Protein AF-A0A954UUS6-F1 (afdb_monomer_lite)

pLDDT: mean 92.49, std 10.83, range [36.19, 98.56]

Radius of gyration: 13.22 Å; chains: 1; bounding box: 35×24×36 Å

Secondary structure (DSSP, 8-state):
-----EEEEEEEESSSSEE--SS-HHHHHHHHHTSTTEEE-TTSEEEEESSSEEEEEEEE-SSSEEEEEEEEE--HHHHHHHHHHH-SSGGG-EEEETTTTEEEEHHHHHHHHHTS--

Structure (mmCIF, N/CA/C/O backbone):
data_AF-A0A954UUS6-F1
#
_entry.id   AF-A0A954UUS6-F1
#
loop_
_atom_site.group_PDB
_atom_site.id
_atom_site.type_symbol
_atom_site.label_atom_id
_atom_site.label_alt_id
_atom_site.label_comp_id
_atom_site.label_asym_id
_atom_site.label_entity_id
_atom_site.label_seq_id
_atom_site.pdbx_PDB_ins_code
_atom_site.Cartn_x
_atom_site.Cartn_y
_atom_site.Cartn_z
_atom_site.occupancy
_atom_site.B_iso_or_equiv
_atom_site.auth_seq_id
_atom_site.auth_comp_id
_atom_site.auth_asym_id
_atom_site.auth_atom_id
_atom_site.pdbx_PDB_model_num
ATOM 1 N N . MET A 1 1 ? 19.745 4.415 -17.055 1.00 37.09 1 MET A N 1
ATOM 2 C CA . MET A 1 1 ? 18.406 5.019 -17.198 1.00 37.09 1 MET A CA 1
ATOM 3 C C . MET A 1 1 ? 17.927 5.381 -15.809 1.00 37.09 1 MET A C 1
ATOM 5 O O . MET A 1 1 ? 17.843 4.502 -14.965 1.00 37.09 1 MET A O 1
ATOM 9 N N . THR A 1 2 ? 17.745 6.665 -15.520 1.00 36.19 2 THR A N 1
ATOM 10 C CA . THR A 1 2 ? 17.162 7.111 -14.250 1.00 36.19 2 THR A CA 1
ATOM 11 C C . THR A 1 2 ? 15.685 6.745 -14.269 1.00 36.19 2 THR A C 1
ATOM 13 O O . THR A 1 2 ? 14.901 7.442 -14.906 1.00 36.19 2 THR A O 1
ATOM 16 N N . SER A 1 3 ? 15.314 5.636 -13.627 1.00 47.34 3 SER A N 1
ATOM 17 C CA . SER A 1 3 ? 13.914 5.387 -13.286 1.00 47.34 3 SER A CA 1
ATOM 18 C C . SER A 1 3 ? 13.443 6.585 -12.470 1.00 47.34 3 SER A C 1
ATOM 20 O O . SER A 1 3 ? 13.972 6.841 -11.387 1.00 47.34 3 SER A O 1
ATOM 22 N N . THR A 1 4 ? 12.516 7.372 -13.009 1.00 62.72 4 THR A N 1
ATOM 23 C CA . THR A 1 4 ? 11.870 8.443 -12.254 1.00 62.72 4 THR A CA 1
ATOM 24 C C . THR A 1 4 ? 11.208 7.796 -11.043 1.00 62.72 4 THR A C 1
ATOM 26 O O . THR A 1 4 ? 10.338 6.947 -11.203 1.00 62.72 4 THR A O 1
ATOM 29 N N . GLY A 1 5 ? 11.663 8.138 -9.835 1.00 84.25 5 GLY A N 1
ATOM 30 C CA . GLY A 1 5 ? 11.063 7.606 -8.614 1.00 84.25 5 GLY A CA 1
ATOM 31 C C . GLY A 1 5 ? 9.581 7.973 -8.548 1.00 84.25 5 GLY A C 1
ATOM 32 O O . GLY A 1 5 ? 9.223 9.140 -8.717 1.00 84.25 5 GLY A O 1
ATOM 33 N N . MET A 1 6 ? 8.736 6.977 -8.320 1.00 92.56 6 MET A N 1
ATOM 34 C CA . MET A 1 6 ? 7.323 7.120 -8.014 1.00 92.56 6 MET A CA 1
ATOM 35 C C . MET A 1 6 ? 7.141 7.723 -6.620 1.00 92.56 6 MET A C 1
ATOM 37 O O . MET A 1 6 ? 7.966 7.532 -5.723 1.00 92.56 6 MET A O 1
ATOM 41 N N . HIS A 1 7 ? 6.041 8.449 -6.444 1.00 96.50 7 HIS A N 1
ATOM 42 C CA . HIS A 1 7 ? 5.539 8.893 -5.147 1.00 96.50 7 HIS A CA 1
ATOM 43 C C . HIS A 1 7 ? 4.062 8.538 -5.102 1.00 96.50 7 HIS A C 1
ATOM 45 O O . HIS A 1 7 ? 3.276 9.092 -5.871 1.00 96.50 7 HIS A O 1
ATOM 51 N N . LEU A 1 8 ? 3.726 7.566 -4.264 1.00 97.50 8 LEU A N 1
ATOM 52 C CA . LEU A 1 8 ? 2.409 6.960 -4.188 1.00 97.50 8 LEU A CA 1
ATOM 53 C C . LEU A 1 8 ? 1.811 7.179 -2.801 1.00 97.50 8 LEU A C 1
ATOM 55 O O . LEU A 1 8 ? 2.535 7.182 -1.803 1.00 97.50 8 LEU A O 1
ATOM 59 N N . ARG A 1 9 ? 0.488 7.290 -2.739 1.00 98.19 9 ARG A N 1
ATOM 60 C CA . ARG A 1 9 ? -0.279 7.048 -1.515 1.00 98.19 9 ARG A CA 1
ATOM 61 C C . ARG A 1 9 ? -1.285 5.941 -1.749 1.00 98.19 9 ARG A C 1
ATOM 63 O O . ARG A 1 9 ? -1.931 5.907 -2.793 1.00 98.19 9 ARG A O 1
ATOM 70 N N . ILE A 1 10 ? -1.382 5.033 -0.789 1.00 98.31 10 ILE A N 1
ATOM 71 C CA . ILE A 1 10 ? -2.245 3.857 -0.849 1.00 98.31 10 ILE A CA 1
ATOM 72 C C . ILE A 1 10 ? -3.342 4.010 0.196 1.00 98.31 10 ILE A C 1
ATOM 74 O O . ILE A 1 10 ? -3.060 4.194 1.380 1.00 98.31 10 ILE A O 1
ATOM 78 N N . HIS A 1 11 ? -4.583 3.905 -0.255 1.00 98.25 11 HIS A N 1
ATOM 79 C CA . HIS A 1 11 ? -5.792 4.051 0.543 1.00 98.25 11 HIS A CA 1
ATOM 80 C C . HIS A 1 11 ? -6.673 2.806 0.412 1.00 98.25 11 HIS A C 1
ATOM 82 O O . HIS A 1 11 ? -6.575 2.064 -0.568 1.00 98.25 11 HIS A O 1
ATOM 88 N N . GLY A 1 12 ? -7.580 2.604 1.368 1.00 96.88 12 GLY A N 1
ATOM 89 C CA . GLY A 1 12 ? -8.741 1.750 1.133 1.00 96.88 12 GLY A CA 1
ATOM 90 C C . GLY A 1 12 ? -9.690 2.399 0.120 1.00 96.88 12 GLY A C 1
ATOM 91 O O . GLY A 1 12 ? -9.652 3.619 -0.081 1.00 96.88 12 GLY A O 1
ATOM 92 N N . ASP A 1 13 ? -10.556 1.599 -0.505 1.00 92.00 13 ASP A N 1
ATOM 93 C CA . ASP A 1 13 ? -11.601 2.110 -1.394 1.00 92.00 13 ASP A CA 1
ATOM 94 C C . ASP A 1 13 ? -12.946 2.266 -0.669 1.00 92.00 13 ASP A C 1
ATOM 96 O O . ASP A 1 13 ? -13.616 1.300 -0.304 1.00 92.00 13 ASP A O 1
ATOM 100 N N . GLY A 1 14 ? -13.361 3.517 -0.489 1.00 85.19 14 GLY A N 1
ATOM 101 C CA . GLY A 1 14 ? -14.671 3.912 0.016 1.00 85.19 14 GLY A CA 1
ATOM 102 C C . GLY A 1 14 ? -15.676 4.192 -1.100 1.00 85.19 14 GLY A C 1
ATOM 103 O O . GLY A 1 14 ? -16.367 5.208 -1.028 1.00 85.19 14 GLY A O 1
ATOM 104 N N . GLN A 1 15 ? -15.759 3.325 -2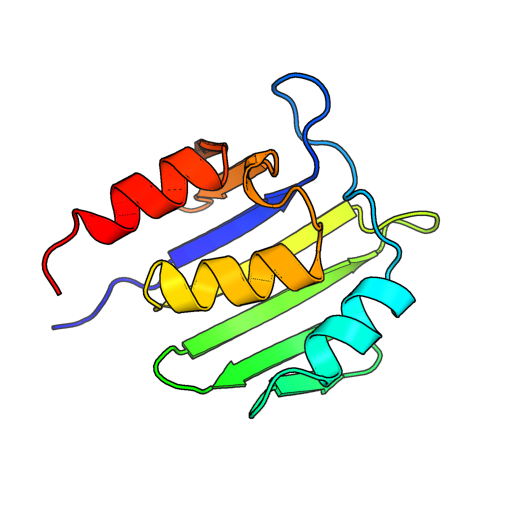.119 1.00 84.94 15 GLN A N 1
ATOM 105 C CA . GLN A 1 15 ? -16.621 3.469 -3.307 1.00 84.94 15 GLN A CA 1
ATOM 106 C C . GLN A 1 15 ? -16.150 4.569 -4.281 1.00 84.94 15 GLN A C 1
ATOM 108 O O . GLN A 1 15 ? -16.860 5.539 -4.566 1.00 84.94 15 GLN A O 1
ATOM 113 N N . GLY A 1 16 ? -14.934 4.423 -4.798 1.00 79.88 16 GLY A N 1
ATOM 114 C CA . GLY A 1 16 ? -14.257 5.369 -5.684 1.00 79.88 16 GLY A CA 1
ATOM 115 C C . GLY A 1 16 ? -13.677 6.585 -4.961 1.00 79.88 16 GLY A C 1
ATOM 116 O O . GLY A 1 16 ? -13.461 7.626 -5.586 1.00 79.88 16 GLY A O 1
ATOM 117 N N . ARG A 1 17 ? -13.477 6.502 -3.640 1.00 89.00 17 ARG A N 1
ATOM 118 C CA . ARG A 1 17 ? -12.948 7.596 -2.809 1.00 89.00 17 ARG A CA 1
ATOM 119 C C . ARG A 1 17 ? -11.933 7.066 -1.798 1.00 89.00 17 ARG A C 1
ATOM 121 O O . ARG A 1 17 ? -12.116 5.950 -1.319 1.00 89.00 17 ARG A O 1
ATOM 128 N N . PRO A 1 18 ? -10.925 7.867 -1.411 1.00 94.94 18 PRO A N 1
ATOM 129 C CA . PRO A 1 18 ? -9.984 7.471 -0.371 1.00 94.94 18 PRO A CA 1
ATOM 130 C C . PRO A 1 18 ? -10.714 7.178 0.940 1.00 94.94 18 PRO A C 1
ATOM 132 O O . PRO A 1 18 ? -11.434 8.033 1.463 1.00 94.94 18 PRO A O 1
ATOM 135 N N . ALA A 1 19 ? -10.500 5.983 1.471 1.00 96.50 19 ALA A N 1
ATOM 136 C CA . ALA A 1 19 ? -10.928 5.568 2.797 1.00 96.50 19 ALA A CA 1
ATOM 137 C C . ALA A 1 19 ? -9.718 5.047 3.591 1.00 96.50 19 ALA A C 1
ATOM 139 O O . ALA A 1 19 ? -8.673 4.755 2.994 1.00 96.50 19 ALA A O 1
ATOM 140 N N . PRO A 1 20 ? -9.831 4.924 4.925 1.00 97.38 20 PRO A N 1
ATOM 141 C CA . PRO A 1 20 ? -8.841 4.194 5.702 1.00 97.38 20 PRO A CA 1
ATOM 142 C C . PRO A 1 20 ? -8.646 2.775 5.157 1.00 97.38 20 PRO A C 1
ATOM 144 O O . PRO A 1 20 ? -9.573 2.165 4.614 1.00 97.38 20 PRO A O 1
ATOM 147 N N . LEU A 1 21 ? -7.428 2.263 5.281 1.00 97.69 21 LEU A N 1
ATOM 148 C CA . LEU A 1 21 ? -7.099 0.889 4.930 1.00 97.69 21 LEU A CA 1
ATOM 149 C C . LEU A 1 21 ? -7.850 -0.092 5.846 1.00 97.69 21 LEU A C 1
ATOM 151 O O . LEU A 1 21 ? -8.146 0.237 6.996 1.00 97.69 21 LEU A O 1
ATOM 155 N N . PRO A 1 22 ? -8.137 -1.314 5.364 1.00 95.50 22 PRO A N 1
ATOM 156 C CA . PRO A 1 22 ? -8.882 -2.310 6.133 1.00 95.50 22 PRO A CA 1
ATOM 157 C C . PRO A 1 22 ? -8.062 -2.963 7.259 1.00 95.50 22 PRO A C 1
ATOM 159 O O . PRO A 1 22 ? -8.580 -3.849 7.931 1.00 95.50 22 PRO A O 1
ATOM 162 N N . CYS A 1 23 ? -6.803 -2.559 7.452 1.00 95.88 23 CYS A N 1
ATOM 163 C CA . CYS A 1 23 ? -5.901 -3.084 8.471 1.00 95.88 23 CYS A CA 1
ATOM 164 C C . CYS A 1 23 ? -5.525 -2.026 9.518 1.00 95.88 23 CYS A C 1
ATOM 166 O O . CYS A 1 23 ? -5.586 -0.809 9.291 1.00 95.88 23 CYS A O 1
ATOM 168 N N . HIS A 1 24 ? -5.111 -2.519 10.681 1.00 97.00 24 HIS A N 1
ATOM 169 C CA . HIS A 1 24 ? -4.548 -1.705 11.754 1.00 97.00 24 HIS A CA 1
ATOM 170 C C . HIS A 1 24 ? -3.042 -1.489 11.563 1.00 97.00 24 HIS A C 1
ATOM 172 O O . HIS A 1 24 ? -2.394 -2.211 10.804 1.00 97.00 24 HIS A O 1
ATOM 178 N N . PHE A 1 25 ? -2.482 -0.518 12.290 1.00 97.50 25 PHE A N 1
ATOM 179 C CA . PHE A 1 25 ? -1.045 -0.245 12.278 1.00 97.50 25 PHE A CA 1
ATOM 180 C C . PHE A 1 25 ? -0.225 -1.498 12.609 1.00 97.50 25 PHE A C 1
ATOM 182 O O . PHE A 1 25 ? 0.599 -1.903 11.795 1.00 97.50 25 PHE A O 1
ATOM 189 N N . ASP A 1 26 ? -0.508 -2.151 13.740 1.00 97.31 26 ASP A N 1
ATOM 190 C CA . ASP A 1 26 ? 0.249 -3.323 14.204 1.00 97.31 26 ASP A CA 1
ATOM 191 C C . ASP A 1 26 ? 0.188 -4.487 13.202 1.00 97.31 26 ASP A C 1
ATOM 193 O O . ASP A 1 26 ? 1.187 -5.138 12.919 1.00 97.31 26 ASP A O 1
ATOM 197 N N . GLU A 1 27 ? -0.975 -4.705 12.588 1.00 97.56 27 GLU A N 1
ATOM 198 C CA . GLU A 1 27 ? -1.177 -5.762 11.595 1.00 97.56 27 GLU A CA 1
ATOM 199 C C . GLU A 1 27 ? -0.363 -5.512 10.316 1.00 97.56 27 GLU A C 1
ATOM 201 O O . GLU A 1 27 ? 0.281 -6.424 9.788 1.00 97.56 27 GLU A O 1
ATOM 206 N N . ALA A 1 28 ? -0.372 -4.277 9.807 1.00 98.00 28 ALA A N 1
ATOM 207 C CA . ALA A 1 28 ? 0.442 -3.900 8.657 1.00 98.00 28 ALA A CA 1
ATOM 208 C C . ALA A 1 28 ? 1.938 -3.937 8.996 1.00 98.00 28 ALA A C 1
ATOM 210 O O . ALA A 1 28 ? 2.732 -4.411 8.182 1.00 98.00 28 ALA A O 1
ATOM 211 N N . PHE A 1 29 ? 2.311 -3.482 10.194 1.00 98.38 29 PHE A N 1
ATOM 212 C CA . PHE A 1 29 ? 3.677 -3.511 10.703 1.00 98.38 29 PHE A CA 1
ATOM 213 C C . PHE A 1 29 ? 4.224 -4.940 10.716 1.00 98.38 29 PHE A C 1
ATOM 215 O O . PHE A 1 29 ? 5.233 -5.206 10.067 1.00 98.38 29 PHE A O 1
ATOM 222 N N . GLU A 1 30 ? 3.527 -5.874 11.369 1.00 98.38 30 GLU A N 1
ATOM 223 C CA . GLU A 1 30 ? 3.939 -7.281 11.470 1.00 98.38 30 GLU A CA 1
ATOM 224 C C . GLU A 1 30 ? 4.094 -7.927 10.084 1.00 98.38 30 GLU A C 1
ATOM 226 O O . GLU A 1 30 ? 5.059 -8.648 9.811 1.00 98.38 30 GLU A O 1
ATOM 231 N N . ARG A 1 31 ? 3.165 -7.641 9.164 1.00 98.38 31 ARG A N 1
ATOM 232 C CA . ARG A 1 31 ? 3.217 -8.158 7.787 1.00 98.38 31 ARG A CA 1
ATOM 233 C C . ARG A 1 31 ? 4.363 -7.573 6.974 1.00 98.38 31 ARG A C 1
ATOM 235 O O . ARG A 1 31 ? 4.924 -8.283 6.139 1.00 98.38 31 ARG A O 1
ATOM 242 N N . LEU A 1 32 ? 4.680 -6.294 7.162 1.00 97.81 32 LEU A N 1
ATOM 243 C CA . LEU A 1 32 ? 5.809 -5.649 6.498 1.00 97.81 32 LEU A CA 1
ATOM 244 C C . LEU A 1 32 ? 7.131 -6.156 7.069 1.00 97.81 32 LEU A C 1
ATOM 246 O O . LEU A 1 32 ? 8.010 -6.519 6.290 1.00 97.81 32 LEU A O 1
ATOM 250 N N . GLU A 1 33 ? 7.258 -6.251 8.392 1.00 98.12 33 GLU A N 1
ATOM 251 C CA . GLU A 1 33 ? 8.447 -6.764 9.084 1.00 98.12 33 GLU A CA 1
ATOM 252 C C . GLU A 1 33 ? 8.808 -8.188 8.629 1.00 98.12 33 GLU A C 1
ATOM 254 O O . GLU A 1 33 ? 9.983 -8.531 8.497 1.00 98.12 33 GLU A O 1
ATOM 259 N N . ALA A 1 34 ? 7.804 -9.003 8.295 1.00 97.88 34 ALA A N 1
ATOM 260 C CA . ALA A 1 34 ? 8.002 -10.346 7.759 1.00 97.88 34 ALA A CA 1
ATOM 261 C C . ALA A 1 34 ? 8.581 -10.387 6.326 1.00 97.88 34 ALA A C 1
ATOM 263 O O . ALA A 1 34 ? 9.003 -11.456 5.866 1.00 97.88 34 ALA A O 1
ATOM 264 N N . LEU A 1 35 ? 8.610 -9.270 5.587 1.00 96.56 35 LEU A N 1
ATOM 265 C CA . LEU A 1 35 ? 9.189 -9.235 4.245 1.00 96.56 35 LEU A CA 1
ATOM 266 C C . LEU A 1 35 ? 10.728 -9.302 4.301 1.00 96.56 35 LEU A C 1
ATOM 268 O O . LEU A 1 35 ? 11.376 -8.583 5.064 1.00 96.56 35 LEU A O 1
ATOM 272 N N . PRO A 1 36 ? 11.370 -10.107 3.433 1.00 95.44 36 PRO A N 1
ATOM 273 C CA . PRO A 1 36 ? 12.822 -10.163 3.373 1.00 95.44 36 PRO A CA 1
ATOM 274 C C . PRO A 1 36 ? 13.396 -8.799 2.980 1.00 95.44 36 PRO A C 1
ATOM 276 O O . PRO A 1 36 ? 12.918 -8.156 2.043 1.00 95.44 36 PRO A O 1
ATOM 279 N N . ARG A 1 37 ? 14.474 -8.397 3.665 1.00 95.94 37 ARG A N 1
ATOM 280 C CA . ARG A 1 37 ? 15.165 -7.108 3.465 1.00 95.94 37 ARG A CA 1
ATOM 281 C C . ARG A 1 37 ? 14.288 -5.875 3.729 1.00 95.94 37 ARG A C 1
ATOM 283 O O . ARG A 1 37 ? 14.579 -4.802 3.193 1.00 95.94 37 ARG A O 1
ATOM 290 N N . MET A 1 38 ? 13.227 -6.032 4.520 1.00 97.50 38 MET A N 1
ATOM 291 C CA . MET A 1 38 ? 12.490 -4.922 5.111 1.00 97.50 38 MET A CA 1
ATOM 292 C C . MET A 1 38 ? 13.215 -4.423 6.358 1.00 97.50 38 MET A C 1
ATOM 294 O O . MET A 1 38 ? 13.662 -5.216 7.185 1.00 97.50 38 MET A O 1
ATOM 298 N N . PHE A 1 39 ? 13.298 -3.107 6.492 1.00 97.81 39 PHE A N 1
ATOM 299 C CA . PHE A 1 39 ? 13.637 -2.430 7.734 1.00 97.81 39 PHE A CA 1
ATOM 300 C C . PHE A 1 39 ? 12.468 -1.510 8.062 1.00 97.81 39 PHE A C 1
ATOM 302 O O . PHE A 1 39 ? 12.185 -0.614 7.274 1.00 97.81 39 PHE A O 1
ATOM 309 N N . ILE A 1 40 ? 11.776 -1.748 9.171 1.00 98.25 40 ILE A N 1
ATOM 310 C CA . ILE A 1 40 ? 10.655 -0.931 9.642 1.00 98.25 40 ILE A CA 1
ATOM 311 C C . ILE A 1 40 ? 10.923 -0.520 11.091 1.00 98.25 40 ILE A C 1
ATOM 313 O O . ILE A 1 40 ? 11.397 -1.329 11.889 1.00 98.25 40 ILE A O 1
ATOM 317 N N . GLU A 1 41 ? 10.692 0.748 11.411 1.00 97.94 41 GLU A N 1
ATOM 318 C CA . GLU A 1 41 ? 10.851 1.309 12.752 1.00 97.94 41 GLU A CA 1
ATOM 319 C C . GLU A 1 41 ? 9.489 1.417 13.443 1.00 97.94 41 GLU A C 1
ATOM 321 O O . GLU A 1 41 ? 8.453 1.494 12.788 1.00 97.94 41 GLU A O 1
ATOM 326 N N . GLY A 1 42 ? 9.476 1.434 14.780 1.00 96.38 42 GLY A N 1
ATOM 327 C CA . GLY A 1 42 ? 8.241 1.417 15.581 1.00 96.38 42 GLY A CA 1
ATOM 328 C C . GLY A 1 42 ? 7.316 2.629 15.400 1.00 96.38 42 GLY A C 1
ATOM 329 O O . GLY A 1 42 ? 6.228 2.641 15.965 1.00 96.38 42 GLY A O 1
ATOM 330 N N . ASP A 1 43 ? 7.735 3.638 14.636 1.00 96.44 43 ASP A N 1
ATOM 331 C CA . ASP A 1 43 ? 6.912 4.776 14.221 1.00 96.44 43 ASP A CA 1
ATOM 332 C C . ASP A 1 43 ? 6.220 4.568 12.861 1.00 96.44 43 ASP A C 1
ATOM 334 O O . ASP A 1 43 ? 5.459 5.424 12.420 1.00 96.44 43 ASP A O 1
ATOM 338 N N . GLY A 1 44 ? 6.450 3.425 12.209 1.00 97.44 44 GLY A N 1
ATOM 339 C CA . GLY A 1 44 ? 5.851 3.070 10.927 1.00 97.44 44 GLY A CA 1
ATOM 340 C C . GLY A 1 44 ? 6.653 3.542 9.719 1.00 97.44 44 GLY A C 1
ATOM 341 O O . GLY A 1 44 ? 6.230 3.287 8.589 1.00 97.44 44 GLY A O 1
ATOM 342 N N . SER A 1 45 ? 7.798 4.197 9.919 1.00 98.19 45 SER A N 1
ATOM 343 C CA . SER A 1 45 ? 8.737 4.473 8.836 1.00 98.19 45 SER A CA 1
ATOM 344 C C . SER A 1 45 ? 9.439 3.184 8.404 1.00 98.19 45 SER A C 1
ATOM 346 O O . SER A 1 45 ? 9.830 2.355 9.228 1.00 98.19 45 SER A O 1
ATOM 348 N N . PHE A 1 46 ? 9.577 2.967 7.096 1.00 98.00 46 PHE A N 1
ATOM 349 C CA . PHE A 1 46 ? 10.223 1.767 6.579 1.00 98.00 46 PHE A CA 1
ATOM 350 C C . PHE A 1 46 ? 11.013 1.991 5.299 1.00 98.00 46 PHE A C 1
ATOM 352 O O . PHE A 1 46 ? 10.770 2.893 4.497 1.00 98.00 46 PHE A O 1
ATOM 359 N N . VAL A 1 47 ? 11.967 1.095 5.091 1.00 97.06 47 VAL A N 1
ATOM 360 C CA . VAL A 1 47 ? 12.820 1.019 3.920 1.00 97.06 47 VAL A CA 1
ATOM 361 C C . VAL A 1 47 ? 12.848 -0.429 3.453 1.00 97.06 47 VAL A C 1
ATOM 363 O O . VAL A 1 47 ? 13.282 -1.327 4.175 1.00 97.06 47 VAL A O 1
ATOM 366 N N . TRP A 1 48 ? 12.458 -0.656 2.203 1.00 96.25 48 TRP A N 1
ATOM 367 C CA . TRP A 1 48 ? 12.526 -1.965 1.569 1.00 96.25 48 TRP A CA 1
ATOM 368 C C . TRP A 1 48 ? 13.513 -1.948 0.402 1.00 96.25 48 TRP A C 1
ATOM 370 O O . TRP A 1 48 ? 13.373 -1.171 -0.550 1.00 96.25 48 TRP A O 1
ATOM 380 N N . ARG A 1 49 ? 14.556 -2.783 0.496 1.00 91.75 49 ARG A N 1
ATOM 381 C CA . ARG A 1 49 ? 15.653 -2.865 -0.485 1.00 91.75 49 ARG A CA 1
ATOM 382 C C . ARG A 1 49 ? 15.816 -4.303 -0.981 1.00 91.75 49 ARG A C 1
ATOM 384 O O . ARG A 1 49 ? 16.605 -5.073 -0.431 1.00 91.75 49 ARG A O 1
ATOM 391 N N . GLU A 1 50 ? 15.098 -4.662 -2.039 1.00 84.00 50 GLU A N 1
ATOM 392 C CA . GLU A 1 50 ? 15.253 -5.950 -2.732 1.00 84.00 50 GLU A CA 1
ATOM 393 C C . GLU A 1 50 ? 15.760 -5.723 -4.168 1.00 84.00 50 GLU A C 1
ATOM 395 O O . GLU A 1 50 ? 16.800 -5.093 -4.351 1.00 84.00 50 GLU A O 1
ATOM 400 N N . SER A 1 51 ? 15.056 -6.211 -5.191 1.00 80.94 51 SER A N 1
ATOM 401 C CA . SER A 1 51 ? 15.215 -5.797 -6.596 1.00 80.94 51 SER A CA 1
ATOM 402 C C . SER A 1 51 ? 14.697 -4.376 -6.846 1.00 80.94 51 SER A C 1
ATOM 404 O O . SER A 1 51 ? 15.054 -3.755 -7.846 1.00 80.94 51 SER A O 1
ATOM 406 N N . ALA A 1 52 ? 13.873 -3.874 -5.925 1.00 80.56 52 ALA A N 1
ATOM 407 C CA . ALA A 1 52 ? 13.304 -2.538 -5.895 1.00 80.56 52 ALA A CA 1
ATOM 408 C C . ALA A 1 52 ? 13.831 -1.736 -4.698 1.00 80.56 52 ALA A C 1
ATOM 410 O O . ALA A 1 52 ? 14.329 -2.295 -3.713 1.00 80.56 52 ALA A O 1
ATOM 411 N N . GLN A 1 53 ? 13.676 -0.418 -4.786 1.00 90.06 53 GLN A N 1
ATOM 412 C CA . GLN A 1 53 ? 14.012 0.520 -3.731 1.00 90.06 53 GLN A CA 1
ATOM 413 C C . GLN A 1 53 ? 12.756 1.300 -3.336 1.00 90.06 53 GLN A C 1
ATOM 415 O O . GLN A 1 53 ? 12.353 2.194 -4.077 1.00 90.06 53 GLN A O 1
ATOM 420 N N . TRP A 1 54 ? 12.177 0.988 -2.174 1.00 95.25 54 TRP A N 1
ATOM 421 C CA . TRP A 1 54 ? 11.035 1.710 -1.604 1.00 95.25 54 TRP A CA 1
ATOM 422 C C . TRP A 1 54 ? 11.384 2.286 -0.232 1.00 95.25 54 TRP A C 1
ATOM 424 O O . TRP A 1 54 ? 11.983 1.601 0.594 1.00 95.25 54 TRP A O 1
ATOM 434 N N . ASP A 1 55 ? 11.025 3.542 -0.016 1.00 97.19 55 ASP A N 1
ATOM 435 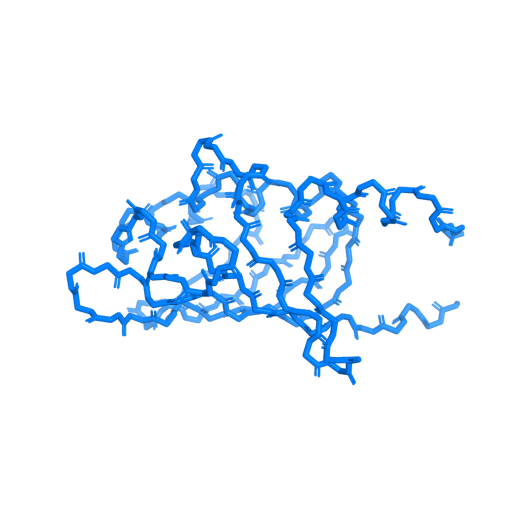C CA . ASP A 1 55 ? 10.947 4.210 1.281 1.00 97.19 55 ASP A CA 1
ATOM 436 C C . ASP A 1 55 ? 9.459 4.469 1.550 1.00 97.19 55 ASP A C 1
ATOM 438 O O . ASP A 1 55 ? 8.742 4.884 0.633 1.00 97.19 55 ASP A O 1
ATOM 442 N N . GLY A 1 56 ? 8.971 4.210 2.757 1.00 97.62 56 GLY A N 1
ATOM 443 C CA . GLY A 1 56 ? 7.554 4.357 3.058 1.00 97.62 56 GLY A CA 1
ATOM 444 C C . GLY A 1 56 ? 7.247 4.707 4.501 1.00 97.62 56 GLY A C 1
ATOM 445 O O . GLY A 1 56 ? 8.122 4.691 5.363 1.00 97.62 56 GLY A O 1
ATOM 446 N N . GLU A 1 57 ? 5.991 5.064 4.732 1.00 98.50 57 GLU A N 1
ATOM 447 C CA . GLU A 1 57 ? 5.483 5.487 6.033 1.00 98.50 57 GLU A CA 1
ATOM 448 C C . GLU A 1 57 ? 4.046 4.986 6.208 1.00 98.50 57 GLU A C 1
ATOM 450 O O . GLU A 1 57 ? 3.183 5.219 5.351 1.00 98.50 57 GLU A O 1
ATOM 455 N N . LEU A 1 58 ? 3.798 4.273 7.307 1.00 98.56 58 LEU A N 1
ATOM 456 C CA . LEU A 1 58 ? 2.457 3.919 7.759 1.00 98.56 58 LEU A CA 1
ATOM 457 C C . LEU A 1 58 ? 1.828 5.132 8.451 1.00 98.56 58 LEU A C 1
ATOM 459 O O . LEU A 1 58 ? 2.285 5.551 9.510 1.00 98.56 58 LEU A O 1
ATOM 463 N N . ILE A 1 59 ? 0.759 5.686 7.880 1.00 98.12 59 ILE A N 1
ATOM 464 C CA . ILE A 1 59 ? 0.059 6.825 8.476 1.00 98.12 59 ILE A CA 1
ATOM 465 C C . ILE A 1 59 ? -1.076 6.295 9.346 1.00 98.12 59 ILE A C 1
ATOM 467 O O . ILE A 1 59 ? -2.125 5.889 8.837 1.00 98.12 59 ILE A O 1
ATOM 471 N N . ASP A 1 60 ? -0.867 6.293 10.660 1.00 94.69 60 ASP A N 1
ATOM 472 C CA . ASP A 1 60 ? -1.871 5.835 11.617 1.00 94.69 60 ASP A CA 1
ATOM 473 C C . ASP A 1 60 ? -3.041 6.825 11.746 1.00 94.69 60 ASP A C 1
ATOM 475 O O . ASP A 1 60 ? -2.861 8.037 11.885 1.00 94.69 60 ASP A O 1
ATOM 479 N N . GLY A 1 61 ? -4.262 6.294 11.686 1.00 90.94 61 GLY A N 1
ATOM 480 C CA . GLY A 1 61 ? -5.506 7.024 11.925 1.00 90.94 61 GLY A CA 1
ATOM 481 C C . GLY A 1 61 ? -6.143 6.712 13.282 1.00 90.94 61 GLY A C 1
ATOM 482 O O . GLY A 1 61 ? -7.195 7.276 13.591 1.00 90.94 61 GLY A O 1
ATOM 483 N N . GLY A 1 62 ? -5.549 5.820 14.084 1.00 92.94 62 GLY A N 1
ATOM 484 C CA . GLY A 1 62 ? -6.074 5.313 15.349 1.00 92.94 62 GLY A CA 1
ATOM 485 C C . GLY A 1 62 ? -6.676 3.914 15.185 1.00 92.94 62 GLY A C 1
ATOM 486 O O . GLY A 1 62 ? -5.971 2.920 15.327 1.00 92.94 62 GLY A O 1
ATOM 487 N N . PRO A 1 63 ? -7.984 3.777 14.897 1.00 92.00 63 PRO A N 1
ATOM 488 C CA . PRO A 1 63 ? -8.608 2.466 14.750 1.00 92.00 63 PRO A CA 1
ATOM 489 C C . PRO A 1 63 ? -8.276 1.782 13.419 1.00 92.00 63 PRO A C 1
ATOM 491 O O . PRO A 1 63 ? -8.715 0.664 13.217 1.00 92.00 63 PRO A O 1
ATOM 494 N N . SER A 1 64 ? -7.564 2.423 12.498 1.00 95.19 64 SER A N 1
ATOM 495 C CA . SER A 1 64 ? -7.181 1.871 11.192 1.00 95.19 64 SER A CA 1
ATOM 496 C C . SER A 1 64 ? -6.089 2.743 10.588 1.00 95.19 64 SER A C 1
ATOM 498 O O . SER A 1 64 ? -6.068 3.950 10.851 1.00 95.19 64 SER A O 1
ATOM 500 N N . LEU A 1 65 ? -5.248 2.179 9.722 1.00 96.88 65 LEU A N 1
ATOM 501 C CA . LEU A 1 65 ? -4.316 2.992 8.945 1.00 96.88 65 LEU A CA 1
ATOM 502 C C . LEU A 1 65 ? -5.083 3.9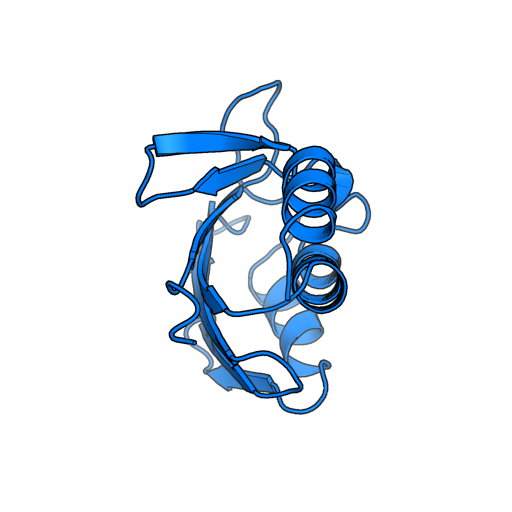58 8.037 1.00 96.88 65 LEU A C 1
ATOM 504 O O . LEU A 1 65 ? -5.967 3.559 7.281 1.00 96.88 65 LEU A O 1
ATOM 508 N N . GLN A 1 66 ? -4.732 5.238 8.082 1.00 97.25 66 GLN A N 1
ATOM 509 C CA . GLN A 1 66 ? -5.320 6.255 7.215 1.00 97.25 66 GLN A CA 1
ATOM 510 C C . GLN A 1 66 ? -4.859 6.068 5.765 1.00 97.25 66 GLN A C 1
ATOM 512 O O . GLN A 1 66 ? -5.661 6.186 4.834 1.00 97.25 66 GLN A O 1
ATOM 517 N N . CYS A 1 67 ? -3.567 5.801 5.580 1.00 98.12 67 CYS A N 1
ATOM 518 C CA . CYS A 1 67 ? -2.950 5.444 4.307 1.00 98.12 67 CYS A CA 1
ATOM 519 C C . CYS A 1 67 ? -1.514 4.945 4.514 1.00 98.12 67 CYS A C 1
ATOM 521 O O . CYS A 1 67 ? -0.975 4.988 5.620 1.00 98.12 67 CYS A O 1
ATOM 523 N N . VAL A 1 68 ? -0.885 4.508 3.424 1.00 98.44 68 VAL A N 1
ATOM 524 C CA . VAL A 1 68 ? 0.569 4.319 3.346 1.00 98.44 68 VAL A CA 1
ATOM 525 C C . VAL A 1 68 ? 1.135 5.267 2.304 1.00 98.44 68 VAL A C 1
ATOM 527 O O . VAL A 1 68 ? 0.628 5.323 1.182 1.00 98.44 68 VAL A O 1
ATOM 530 N N . GLU A 1 69 ? 2.189 5.997 2.648 1.00 98.31 69 GLU A N 1
ATOM 531 C CA . GLU A 1 69 ? 2.969 6.767 1.681 1.00 98.31 69 GLU A CA 1
ATOM 532 C C . GLU A 1 69 ? 4.171 5.940 1.210 1.00 98.31 69 GLU A C 1
ATOM 534 O O . GLU A 1 69 ? 4.852 5.316 2.018 1.00 98.31 69 GLU A O 1
ATOM 539 N N . LEU A 1 70 ? 4.432 5.923 -0.100 1.00 97.56 70 LEU A N 1
ATOM 540 C CA . LEU A 1 70 ? 5.569 5.236 -0.713 1.00 97.56 70 LEU A CA 1
ATOM 541 C C . LEU A 1 70 ? 6.330 6.173 -1.644 1.00 97.56 70 LEU A C 1
ATOM 543 O O . LEU A 1 70 ? 5.747 6.899 -2.451 1.00 97.56 70 LEU A O 1
ATOM 547 N N . ARG A 1 71 ? 7.655 6.106 -1.600 1.00 96.44 71 ARG A N 1
ATOM 548 C CA . ARG A 1 71 ? 8.565 6.817 -2.498 1.00 96.44 71 ARG A CA 1
ATOM 549 C C . ARG A 1 71 ? 9.627 5.847 -2.975 1.00 96.44 71 ARG A C 1
ATOM 551 O O . ARG A 1 71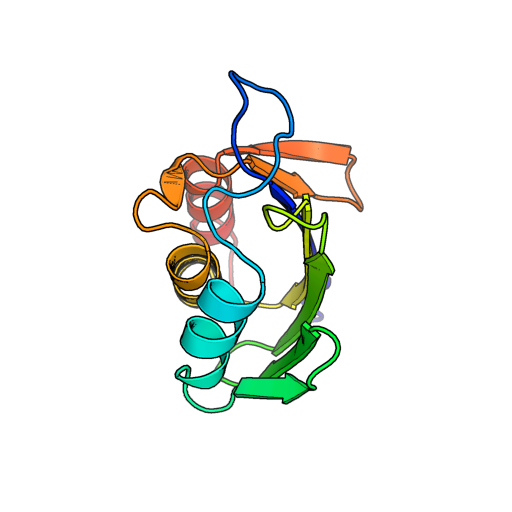 ? 10.236 5.156 -2.168 1.00 96.44 71 ARG A O 1
ATOM 558 N N . GLY A 1 72 ? 9.863 5.774 -4.278 1.00 93.06 72 GLY A N 1
ATOM 559 C CA . GLY A 1 72 ? 10.849 4.82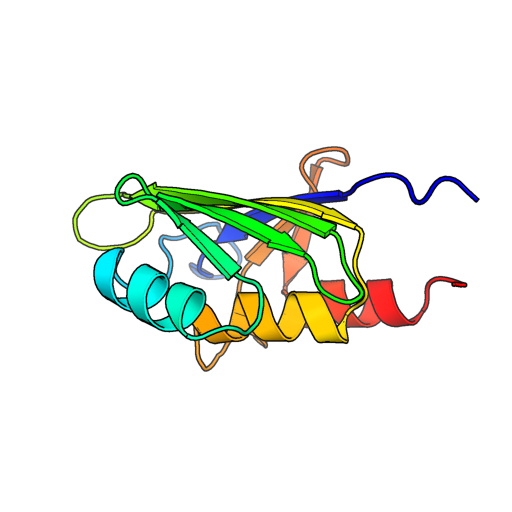5 -4.782 1.00 93.06 72 GLY A CA 1
ATOM 560 C C . GLY A 1 72 ? 10.602 4.333 -6.191 1.00 93.06 72 GLY A C 1
ATOM 561 O O . GLY A 1 72 ? 9.886 4.952 -6.969 1.00 93.06 72 GLY A O 1
ATOM 562 N N . ALA A 1 73 ? 11.236 3.226 -6.537 1.00 88.56 73 ALA A N 1
ATOM 563 C CA . ALA A 1 73 ? 11.083 2.583 -7.830 1.00 88.56 73 ALA A CA 1
ATOM 564 C C . ALA A 1 73 ? 11.090 1.065 -7.657 1.00 88.56 73 ALA A C 1
ATOM 566 O O . ALA A 1 73 ? 11.894 0.513 -6.904 1.00 88.56 73 ALA A O 1
ATOM 567 N N . GLY A 1 74 ? 10.215 0.395 -8.395 1.00 87.38 74 GLY A N 1
ATOM 568 C CA . GLY A 1 74 ? 10.075 -1.053 -8.398 1.00 87.38 74 GLY A CA 1
ATOM 569 C C . GLY A 1 74 ? 9.139 -1.497 -9.511 1.00 87.38 74 GLY A C 1
ATOM 570 O O . GLY A 1 74 ? 8.448 -0.669 -10.106 1.00 87.38 74 GLY A O 1
ATOM 571 N N . GLY A 1 75 ? 9.136 -2.794 -9.801 1.00 89.88 75 GLY A N 1
ATOM 572 C CA . GLY A 1 75 ? 8.183 -3.379 -10.729 1.00 89.88 75 GLY A CA 1
ATOM 573 C C . GLY A 1 75 ? 6.837 -3.659 -10.065 1.00 89.88 75 GLY A C 1
ATOM 574 O O . GLY A 1 75 ? 6.661 -3.532 -8.848 1.00 89.88 75 GLY A O 1
ATOM 575 N N . ALA A 1 76 ? 5.885 -4.094 -10.889 1.00 93.19 76 ALA A N 1
ATOM 576 C CA . ALA A 1 76 ? 4.557 -4.476 -10.429 1.00 93.19 76 ALA A CA 1
ATOM 577 C C . ALA A 1 76 ? 4.594 -5.625 -9.402 1.00 93.19 76 ALA A C 1
ATOM 579 O O . ALA A 1 76 ? 3.856 -5.614 -8.421 1.00 93.19 76 ALA A O 1
ATOM 580 N N . ALA A 1 77 ? 5.502 -6.591 -9.573 1.00 92.75 77 ALA A N 1
ATOM 581 C CA . ALA A 1 77 ? 5.634 -7.727 -8.663 1.00 92.75 77 ALA A CA 1
ATOM 582 C C . ALA A 1 77 ? 6.035 -7.301 -7.240 1.00 92.75 77 ALA A C 1
ATOM 584 O O . ALA A 1 77 ? 5.466 -7.795 -6.264 1.00 92.75 77 ALA A O 1
ATOM 585 N N . GLU A 1 78 ? 6.994 -6.382 -7.104 1.00 92.81 78 GLU A N 1
ATOM 586 C CA . GLU A 1 78 ? 7.402 -5.866 -5.799 1.00 92.81 78 GLU A CA 1
ATOM 587 C C . GLU A 1 78 ? 6.295 -5.019 -5.172 1.00 92.81 78 GLU A C 1
ATOM 589 O O . GLU A 1 78 ? 5.941 -5.241 -4.014 1.00 92.81 78 GLU A O 1
ATOM 594 N N . LEU A 1 79 ? 5.690 -4.102 -5.933 1.00 95.12 79 LEU A N 1
ATOM 595 C CA . LEU A 1 79 ? 4.610 -3.270 -5.407 1.00 95.12 79 LEU A CA 1
ATOM 596 C C . LEU A 1 79 ? 3.402 -4.115 -4.970 1.00 95.12 79 LEU A C 1
ATOM 598 O O . LEU A 1 79 ? 2.856 -3.888 -3.895 1.00 95.12 79 LEU A O 1
ATOM 602 N N . ARG A 1 80 ? 3.039 -5.161 -5.720 1.00 96.50 80 ARG A N 1
ATOM 603 C CA . ARG A 1 80 ? 1.982 -6.105 -5.326 1.00 96.50 80 ARG A CA 1
ATOM 604 C C . ARG A 1 80 ? 2.258 -6.769 -3.977 1.00 96.50 80 ARG A C 1
ATOM 606 O O . ARG A 1 80 ? 1.328 -6.956 -3.193 1.00 96.50 80 ARG A O 1
ATOM 613 N N . ARG A 1 81 ? 3.514 -7.124 -3.685 1.00 96.06 81 ARG A N 1
ATOM 614 C CA . ARG A 1 81 ? 3.889 -7.721 -2.392 1.00 96.06 81 ARG A CA 1
ATOM 615 C C . ARG A 1 81 ? 3.677 -6.746 -1.238 1.00 96.06 81 ARG A C 1
ATOM 617 O O . ARG A 1 81 ? 3.101 -7.156 -0.240 1.00 96.06 81 ARG A O 1
ATOM 624 N N . LEU A 1 82 ? 4.051 -5.473 -1.403 1.00 96.62 82 LEU A N 1
ATOM 625 C CA . LEU A 1 82 ? 3.737 -4.424 -0.422 1.00 96.62 82 LEU A CA 1
ATOM 626 C C . LEU A 1 82 ? 2.228 -4.277 -0.216 1.00 96.62 82 LEU A C 1
ATOM 628 O O . LEU A 1 82 ? 1.763 -4.263 0.917 1.00 96.62 82 LEU A O 1
ATOM 632 N N . LEU A 1 83 ? 1.453 -4.208 -1.302 1.00 97.75 83 LEU A N 1
ATOM 633 C CA . LEU A 1 83 ? 0.000 -4.040 -1.216 1.00 97.75 83 LEU A CA 1
ATOM 634 C C . LEU A 1 83 ? -0.682 -5.225 -0.516 1.00 97.75 83 LEU A C 1
ATOM 636 O O . LEU A 1 83 ? -1.634 -5.028 0.233 1.00 97.75 83 LEU A O 1
ATOM 640 N N . THR A 1 84 ? -0.156 -6.439 -0.698 1.00 97.75 84 THR A N 1
ATOM 641 C CA . THR A 1 84 ? -0.652 -7.650 -0.020 1.00 97.75 84 THR A CA 1
ATOM 642 C C . THR A 1 84 ? -0.441 -7.591 1.499 1.00 97.75 84 THR A C 1
ATOM 644 O O . THR A 1 84 ? -1.208 -8.191 2.246 1.00 97.75 84 THR A O 1
ATOM 647 N N . CYS A 1 85 ? 0.552 -6.838 1.989 1.00 97.88 85 CYS A N 1
ATOM 648 C CA . CYS A 1 85 ? 0.709 -6.594 3.427 1.00 97.88 85 CYS A CA 1
ATOM 649 C C . CYS A 1 85 ? -0.409 -5.700 3.995 1.00 97.88 85 CYS A C 1
ATOM 651 O O . CYS A 1 85 ? -0.680 -5.755 5.192 1.00 97.88 85 CYS A O 1
ATOM 653 N N . LEU A 1 86 ? -1.071 -4.900 3.152 1.00 97.81 86 LEU A N 1
ATOM 654 C CA . LEU A 1 86 ? -2.111 -3.951 3.562 1.00 97.81 86 LEU A CA 1
ATOM 655 C C . LEU A 1 86 ? -3.528 -4.520 3.423 1.00 97.81 86 LEU A C 1
ATOM 657 O O . LEU A 1 86 ? -4.425 -4.110 4.158 1.00 97.81 86 LEU A O 1
ATOM 661 N N . SER A 1 87 ? -3.749 -5.432 2.475 1.00 96.62 87 SER A N 1
ATOM 662 C CA . SER A 1 87 ? -5.042 -6.079 2.244 1.00 96.62 87 SER A CA 1
ATOM 663 C C . SER A 1 87 ? -4.875 -7.365 1.434 1.00 96.62 87 SER A C 1
ATOM 665 O O . SER A 1 87 ? -4.107 -7.401 0.473 1.00 96.62 87 SER A O 1
ATOM 667 N N . GLU A 1 88 ? -5.647 -8.405 1.763 1.00 93.81 88 GLU A N 1
ATOM 668 C CA . GLU A 1 88 ? -5.783 -9.588 0.900 1.00 93.81 88 GLU A CA 1
ATOM 669 C C . GLU A 1 88 ? -6.450 -9.225 -0.437 1.00 93.81 88 GLU A C 1
ATOM 671 O O . GLU A 1 88 ? -6.040 -9.709 -1.494 1.00 93.81 88 GLU A O 1
ATOM 676 N N . ASP A 1 89 ? -7.419 -8.305 -0.397 1.00 95.38 89 ASP A N 1
ATOM 677 C CA . ASP A 1 89 ? -8.043 -7.687 -1.570 1.00 95.38 89 ASP A CA 1
ATOM 678 C C . ASP A 1 89 ? -7.242 -6.457 -2.023 1.00 95.38 89 ASP A C 1
ATOM 680 O O . ASP A 1 89 ? -7.729 -5.327 -2.079 1.00 95.38 89 ASP A O 1
ATOM 684 N N . TRP A 1 90 ? -5.948 -6.658 -2.281 1.00 96.75 90 TRP A N 1
ATOM 685 C CA . TRP A 1 90 ? -5.040 -5.579 -2.673 1.00 96.75 90 TRP A CA 1
ATOM 686 C C . TRP A 1 90 ? -5.470 -4.891 -3.973 1.00 96.75 90 TRP A C 1
ATOM 688 O O . TRP A 1 90 ? -5.148 -3.725 -4.167 1.00 96.75 90 TRP A O 1
ATOM 698 N N . GLY A 1 91 ? -6.176 -5.594 -4.868 1.00 96.50 91 GLY A N 1
ATOM 699 C CA . GLY A 1 91 ? -6.591 -5.071 -6.173 1.00 96.50 91 GLY A CA 1
ATOM 700 C C . GLY A 1 91 ? -7.610 -3.939 -6.064 1.00 96.50 91 GLY A C 1
ATOM 701 O O . GLY A 1 91 ? -7.607 -3.044 -6.911 1.00 96.50 91 GLY A O 1
ATOM 702 N N . GLY A 1 92 ? -8.421 -3.959 -5.002 1.00 96.12 92 GLY A N 1
ATOM 703 C CA . GLY A 1 92 ? -9.394 -2.923 -4.673 1.00 96.12 92 GLY A CA 1
ATOM 704 C C . GLY A 1 92 ? -8.814 -1.713 -3.938 1.00 96.12 92 GLY A C 1
ATOM 705 O O . GLY A 1 92 ? -9.547 -0.764 -3.690 1.00 96.12 92 GLY A O 1
ATOM 706 N N . LEU A 1 93 ? -7.526 -1.701 -3.580 1.00 97.75 93 LEU A N 1
ATOM 707 C CA . LEU A 1 93 ? -6.913 -0.525 -2.955 1.00 97.75 93 LEU A CA 1
ATOM 708 C C . LEU A 1 93 ? -6.838 0.639 -3.947 1.00 97.75 93 LEU A C 1
ATOM 710 O O . LEU A 1 93 ? -6.641 0.442 -5.145 1.00 97.75 93 LEU A O 1
ATOM 714 N N . LEU A 1 94 ? -6.948 1.863 -3.440 1.00 98.00 94 LEU A N 1
ATOM 715 C CA . LEU A 1 94 ? -6.878 3.071 -4.251 1.00 98.00 94 LEU A CA 1
ATOM 716 C C . LEU A 1 94 ? -5.468 3.670 -4.175 1.00 98.00 94 LEU A C 1
ATOM 718 O O . LEU A 1 94 ? -4.956 3.932 -3.085 1.00 98.00 94 LEU A O 1
ATOM 722 N N . ILE A 1 95 ? -4.846 3.900 -5.333 1.00 97.62 95 ILE A N 1
ATOM 723 C CA . ILE A 1 95 ? -3.512 4.498 -5.450 1.00 97.62 95 ILE A CA 1
ATOM 724 C C . ILE A 1 95 ? -3.630 5.926 -5.978 1.00 97.62 95 ILE A C 1
ATOM 726 O O . ILE A 1 95 ? -4.181 6.162 -7.054 1.00 97.62 95 ILE A O 1
ATOM 730 N N . GLU A 1 96 ? -3.043 6.868 -5.246 1.00 97.25 96 GLU A N 1
ATOM 731 C CA . GLU A 1 96 ? -2.737 8.217 -5.715 1.00 97.25 96 GLU A CA 1
ATOM 732 C C . GLU A 1 96 ? -1.290 8.261 -6.215 1.00 97.25 96 GLU A C 1
ATOM 734 O O . GLU A 1 96 ? -0.352 8.072 -5.442 1.00 97.25 96 GLU A O 1
ATOM 739 N N . SER A 1 97 ? -1.082 8.567 -7.493 1.00 96.00 97 SER A N 1
ATOM 740 C CA . SER A 1 97 ? 0.222 8.986 -8.013 1.00 96.00 97 SER A CA 1
ATOM 741 C C . SER A 1 97 ? 0.415 10.471 -7.717 1.00 96.00 97 SER A C 1
ATOM 743 O O . SER A 1 97 ? 0.026 11.327 -8.512 1.00 96.00 97 SER A O 1
ATOM 745 N N . VAL A 1 98 ? 1.018 10.780 -6.567 1.00 95.94 98 VAL A N 1
ATOM 746 C CA . VAL A 1 98 ? 1.069 12.129 -5.970 1.00 95.94 98 VAL A CA 1
ATOM 747 C C . VAL A 1 98 ? 1.670 13.171 -6.916 1.00 95.94 98 VAL A C 1
ATOM 749 O O . VAL A 1 98 ? 1.217 14.311 -6.957 1.00 95.94 98 VAL A O 1
ATOM 752 N N . ARG A 1 99 ? 2.677 12.791 -7.711 1.00 91.00 99 ARG A N 1
ATOM 753 C CA . ARG A 1 99 ? 3.335 13.711 -8.658 1.00 91.00 99 ARG A CA 1
ATOM 754 C C . ARG A 1 99 ? 2.427 14.161 -9.797 1.00 91.00 99 ARG A C 1
ATOM 756 O O . ARG A 1 99 ? 2.535 15.303 -10.231 1.00 91.00 99 ARG A O 1
ATOM 763 N N . ASP A 1 100 ? 1.551 13.273 -10.248 1.00 90.56 100 ASP A N 1
ATOM 764 C CA . ASP A 1 100 ? 0.737 13.476 -11.447 1.00 90.56 100 ASP A CA 1
ATOM 765 C C . ASP A 1 100 ? -0.738 13.745 -11.104 1.00 90.56 100 ASP A C 1
ATOM 767 O O . ASP A 1 100 ? -1.545 14.016 -11.992 1.00 90.56 100 ASP A O 1
ATOM 771 N N . GLY A 1 101 ? -1.109 13.653 -9.820 1.00 93.38 101 GLY A N 1
ATOM 772 C CA . GLY A 1 101 ? -2.484 13.807 -9.336 1.00 93.38 101 GLY A CA 1
ATOM 773 C C . GLY A 1 101 ? -3.447 12.738 -9.865 1.00 93.38 101 GLY A C 1
ATOM 774 O O . GLY A 1 101 ? -4.661 12.951 -9.872 1.00 93.38 101 GLY A O 1
ATOM 775 N N . ARG A 1 102 ? -2.921 11.609 -10.357 1.00 94.50 102 ARG A N 1
ATOM 776 C CA . ARG A 1 102 ? -3.713 10.526 -10.951 1.00 94.50 102 ARG A CA 1
ATOM 777 C C . ARG A 1 102 ? -4.144 9.530 -9.883 1.00 94.50 102 ARG A C 1
ATOM 779 O O . ARG A 1 102 ? -3.336 9.105 -9.065 1.00 94.50 102 ARG A O 1
ATOM 786 N N . TRP A 1 103 ? -5.400 9.115 -9.975 1.00 95.56 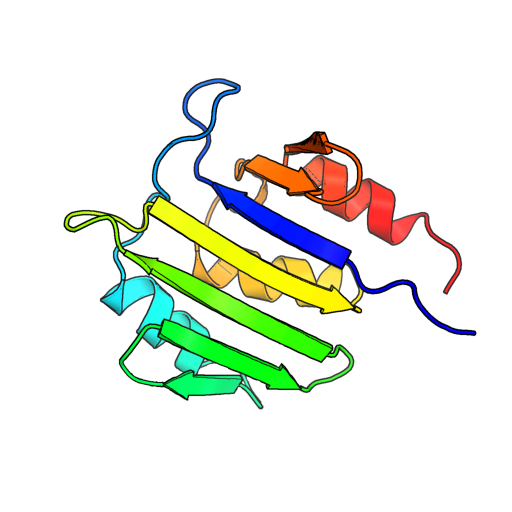103 TRP A N 1
ATOM 787 C CA . TRP A 1 103 ? -5.997 8.080 -9.143 1.00 95.56 103 TRP A CA 1
ATOM 788 C C . TRP A 1 103 ? -6.304 6.847 -9.988 1.00 95.56 103 TRP A C 1
ATOM 790 O O . TRP A 1 103 ? -6.718 6.977 -11.143 1.00 95.56 103 TRP A O 1
ATOM 800 N N . SER A 1 104 ? -6.105 5.666 -9.419 1.00 96.06 104 SER A N 1
ATOM 801 C CA . SER A 1 104 ? -6.471 4.390 -10.038 1.00 96.06 104 SER A CA 1
ATOM 802 C C . SER A 1 104 ? -6.609 3.308 -8.981 1.00 96.06 104 SER A C 1
ATOM 804 O O . SER A 1 104 ? -6.012 3.410 -7.905 1.00 96.06 104 SER A O 1
ATOM 806 N N . LEU A 1 105 ? -7.340 2.244 -9.304 1.00 97.12 105 LEU A N 1
ATOM 807 C CA . LEU A 1 105 ? -7.265 1.029 -8.503 1.00 97.12 105 LEU A CA 1
ATOM 808 C C . LEU A 1 105 ? -5.855 0.436 -8.590 1.00 97.12 105 LEU A C 1
ATOM 810 O O . LEU A 1 105 ? -5.147 0.594 -9.589 1.00 97.12 105 LEU A O 1
ATOM 814 N N . ALA A 1 106 ? -5.446 -0.263 -7.542 1.00 97.12 106 ALA A N 1
ATOM 815 C CA . ALA A 1 106 ? -4.147 -0.909 -7.465 1.00 97.12 106 ALA A CA 1
ATOM 816 C C . ALA A 1 106 ? -3.937 -1.927 -8.593 1.00 97.12 106 ALA A C 1
ATOM 818 O O . ALA A 1 106 ? -2.843 -1.982 -9.149 1.00 97.12 106 ALA A O 1
ATOM 819 N N . ALA A 1 107 ? -4.973 -2.682 -8.976 1.00 97.12 107 ALA A N 1
ATOM 820 C CA . ALA A 1 107 ? -4.902 -3.589 -10.124 1.00 97.12 107 ALA A CA 1
ATOM 821 C C . ALA A 1 107 ? -4.578 -2.842 -11.432 1.00 97.12 107 ALA A C 1
ATOM 823 O O . ALA A 1 107 ? -3.599 -3.161 -12.097 1.00 97.12 107 ALA A O 1
ATOM 824 N N . GLU A 1 108 ? -5.322 -1.777 -11.735 1.00 96.38 108 GLU A N 1
ATOM 825 C CA . GLU A 1 108 ? -5.131 -0.967 -12.949 1.00 96.38 108 GLU A CA 1
ATOM 826 C C . GLU A 1 108 ? -3.762 -0.268 -12.981 1.00 96.38 108 GLU A C 1
ATOM 828 O O . GLU A 1 108 ? -3.137 -0.109 -14.036 1.00 96.38 108 GLU A O 1
ATOM 833 N N . PHE A 1 109 ? -3.288 0.174 -11.813 1.00 95.50 109 PHE A N 1
ATOM 834 C CA . PHE A 1 109 ? -1.972 0.786 -11.673 1.00 95.50 109 PHE A CA 1
ATOM 835 C C . PHE A 1 109 ? -0.855 -0.216 -11.975 1.00 95.50 109 PHE A C 1
ATOM 837 O O . PHE A 1 109 ? 0.090 0.112 -12.693 1.00 95.50 109 PHE A O 1
ATOM 844 N N . LEU A 1 110 ? -0.967 -1.438 -11.446 1.00 95.62 110 LEU A N 1
ATOM 845 C CA . LEU A 1 110 ? 0.010 -2.497 -11.675 1.00 95.62 110 LEU A CA 1
ATOM 846 C C . LEU A 1 110 ? 0.031 -2.946 -13.137 1.00 95.62 110 LEU A C 1
ATOM 848 O O . LEU A 1 110 ? 1.125 -3.058 -13.683 1.00 95.62 110 LEU A O 1
ATOM 852 N N . ASP A 1 111 ? -1.127 -3.093 -13.785 1.00 95.31 111 ASP A N 1
ATOM 853 C CA . ASP A 1 111 ? -1.207 -3.390 -15.223 1.00 95.31 111 ASP A CA 1
ATOM 854 C C . ASP A 1 111 ? -0.460 -2.320 -16.041 1.00 95.31 111 ASP A C 1
ATOM 856 O O . ASP A 1 111 ? 0.378 -2.631 -16.886 1.00 95.31 111 ASP A O 1
ATOM 860 N N . THR A 1 112 ? -0.668 -1.037 -15.711 1.00 92.06 112 THR A N 1
ATOM 861 C CA . THR A 1 112 ? 0.043 0.078 -16.363 1.00 92.06 112 THR A CA 1
ATOM 862 C C . THR A 1 112 ? 1.559 0.001 -16.137 1.00 92.06 112 THR A C 1
ATOM 864 O O . THR A 1 112 ? 2.335 0.301 -17.043 1.00 92.06 112 THR A O 1
ATOM 867 N N . LEU A 1 113 ? 2.008 -0.383 -14.936 1.00 89.75 113 LEU A N 1
ATOM 868 C CA . LEU A 1 113 ? 3.433 -0.539 -14.628 1.00 89.75 113 LEU A CA 1
ATOM 869 C C . LEU A 1 113 ? 4.083 -1.706 -15.382 1.00 89.75 113 LEU A C 1
ATOM 871 O O . LEU A 1 113 ? 5.267 -1.617 -15.708 1.00 89.75 113 LEU A O 1
ATOM 875 N N . GLU A 1 114 ? 3.352 -2.790 -15.648 1.00 88.69 114 GLU A N 1
ATOM 876 C CA . GLU A 1 114 ? 3.860 -3.942 -16.408 1.00 88.69 114 GLU A CA 1
ATOM 877 C C . GLU A 1 114 ? 4.084 -3.620 -17.890 1.00 88.69 114 GLU A C 1
ATOM 879 O O . GLU A 1 114 ? 4.993 -4.178 -18.508 1.00 88.69 114 GLU A O 1
ATOM 884 N N . GLU A 1 115 ? 3.308 -2.690 -18.443 1.00 85.50 115 GLU A N 1
ATOM 885 C CA . GLU A 1 115 ? 3.423 -2.237 -19.832 1.00 85.50 115 GLU A CA 1
ATOM 886 C C . GLU A 1 115 ? 4.597 -1.268 -20.069 1.00 85.50 115 GLU A C 1
ATOM 888 O O . GLU A 1 115 ? 4.967 -1.007 -21.220 1.00 85.50 115 GLU A O 1
ATOM 893 N N . LEU A 1 116 ? 5.220 -0.737 -19.008 1.00 76.50 116 LEU A N 1
ATOM 894 C CA . LEU A 1 116 ? 6.358 0.172 -19.140 1.00 76.50 116 LEU A CA 1
ATOM 895 C C . LEU A 1 116 ? 7.640 -0.585 -19.544 1.00 76.50 116 LEU A C 1
ATOM 897 O O . LEU A 1 116 ? 8.002 -1.586 -18.918 1.00 76.50 116 LEU A O 1
ATOM 901 N N . PRO A 1 117 ? 8.390 -0.098 -20.553 1.00 63.84 117 PRO A N 1
ATOM 902 C CA . PRO A 1 117 ? 9.672 -0.691 -20.921 1.00 63.84 117 PRO A CA 1
ATOM 903 C C . PRO A 1 117 ? 10.677 -0.556 -19.765 1.00 63.84 117 PRO A C 1
ATOM 905 O O . PRO A 1 117 ? 10.868 0.540 -19.234 1.00 63.84 117 PRO A O 1
ATOM 908 N N . ARG A 1 118 ? 11.308 -1.677 -19.388 1.00 60.34 118 ARG A N 1
ATOM 909 C CA . ARG A 1 118 ? 12.325 -1.754 -18.324 1.00 60.34 118 ARG A CA 1
ATOM 910 C C . ARG A 1 118 ? 13.679 -1.193 -18.755 1.00 60.34 118 ARG A C 1
ATOM 912 O O . ARG A 1 118 ? 14.078 -1.442 -19.915 1.00 60.34 118 ARG A O 1
#

Sequence (118 aa):
MTSTGMHLRIHGDGQGRPAPLPCHFDEAFERLEALPRMFIEGDGSFVWRESAQWDGELIDGGPSLQCVELRGAGGAAELRRLLTCLSEDWGGLLIESVRDGRWSLAAEFLDTLEELPR

Foldseek 3Di:
DPPPKFKKKKAADPPPDGAFFPAALVQLVVLQVPDPQWDADPQQWIWRDDQWTKTKGFQHPDVGTSIMIIITDDALVVVVSSLCSRDVVSQRMWMQRPVVRDIDGSVVVNVVRVPDDD